Protein AF-A0A6A4B901-F1 (afdb_monomer_lite)

Sequence (179 aa):
MDAFPVSNSECDAIAVYDEADSSSSRSINAADNDLVEVVYIKDFGYFSRAQIELFKRVENLKNACVLGGKLKVWLLQEVIGSVDAHIHGEVRAFADQVLTTYPYAQINGLEAIPDHDFSMLYRAAPPVWLSDACIRALCERLVHDFASARFAGVQNAKQQPKRTRNRQSQEVDPCVLEK

Structure (mmCIF, N/CA/C/O backbone):
data_AF-A0A6A4B901-F1
#
_entry.id   AF-A0A6A4B901-F1
#
loop_
_atom_site.group_PDB
_atom_site.id
_atom_site.type_symbol
_atom_site.label_atom_id
_atom_site.label_alt_id
_atom_site.label_comp_id
_atom_site.label_asym_id
_atom_site.label_entity_id
_atom_site.label_seq_id
_atom_site.pdbx_PDB_ins_code
_atom_site.Cartn_x
_atom_site.Cartn_y
_atom_site.Cartn_z
_atom_site.occupancy
_atom_site.B_iso_or_equiv
_atom_site.auth_seq_id
_atom_site.auth_comp_id
_atom_site.auth_asym_id
_atom_site.auth_atom_id
_atom_site.pdbx_PDB_model_num
ATOM 1 N N . MET A 1 1 ? -9.166 9.239 -19.661 1.00 33.66 1 MET A N 1
ATOM 2 C CA . MET A 1 1 ? -8.370 8.179 -19.012 1.00 33.66 1 MET A CA 1
ATOM 3 C C . MET A 1 1 ? -7.754 7.393 -20.144 1.00 33.66 1 MET A C 1
ATOM 5 O O . MET A 1 1 ? -8.407 6.500 -20.668 1.00 33.66 1 MET A O 1
ATOM 9 N N . ASP A 1 2 ? -6.578 7.816 -20.592 1.00 33.97 2 ASP A N 1
ATOM 10 C CA . ASP A 1 2 ? -5.912 7.179 -21.721 1.00 33.97 2 ASP A CA 1
ATOM 11 C C . ASP A 1 2 ? -5.126 5.972 -21.223 1.00 33.97 2 ASP A C 1
ATOM 13 O O . ASP A 1 2 ? -4.377 6.040 -20.245 1.00 33.97 2 ASP A O 1
ATOM 17 N N . ALA A 1 3 ? -5.418 4.840 -21.853 1.00 46.56 3 ALA A N 1
ATOM 18 C CA . ALA A 1 3 ? -4.807 3.556 -21.591 1.00 46.56 3 ALA A CA 1
ATOM 19 C C . ALA A 1 3 ? -3.293 3.626 -21.833 1.00 46.56 3 ALA A C 1
ATOM 21 O O . ALA A 1 3 ? -2.827 4.336 -22.721 1.00 46.56 3 ALA A O 1
ATOM 22 N N . PHE A 1 4 ? -2.545 2.876 -21.023 1.00 34.03 4 PHE A N 1
ATOM 23 C CA . PHE A 1 4 ? -1.097 2.695 -21.111 1.00 34.03 4 PHE A CA 1
ATOM 24 C C . PHE A 1 4 ? -0.560 2.707 -22.555 1.00 34.03 4 PHE A C 1
ATOM 26 O O . PHE A 1 4 ? -0.992 1.869 -23.353 1.00 34.03 4 PHE A O 1
ATOM 33 N N . PRO A 1 5 ? 0.448 3.536 -22.886 1.00 39.22 5 PRO A N 1
ATOM 34 C CA . PRO A 1 5 ? 1.194 3.350 -24.114 1.00 39.22 5 PRO A CA 1
ATOM 35 C C . PRO A 1 5 ? 2.211 2.231 -23.868 1.00 39.22 5 PRO A C 1
ATOM 37 O O . PRO A 1 5 ? 3.331 2.469 -23.428 1.00 39.22 5 PRO A O 1
ATOM 40 N N . VAL A 1 6 ? 1.812 0.981 -24.112 1.00 50.12 6 VAL A N 1
ATOM 41 C CA . VAL A 1 6 ? 2.769 -0.106 -24.385 1.00 50.12 6 VAL A CA 1
ATOM 42 C C . VAL A 1 6 ? 2.726 -0.395 -25.877 1.00 50.12 6 VAL A C 1
ATOM 44 O O . VAL A 1 6 ? 2.367 -1.473 -26.335 1.00 50.12 6 VAL A O 1
ATOM 47 N N . SER A 1 7 ? 3.054 0.624 -26.651 1.00 46.16 7 SER A N 1
ATOM 48 C CA . SER A 1 7 ? 3.460 0.474 -28.036 1.00 46.16 7 SER A CA 1
ATOM 49 C C . SER A 1 7 ? 4.675 1.365 -28.180 1.00 46.16 7 SER A C 1
ATOM 51 O O . SER A 1 7 ? 4.543 2.572 -27.981 1.00 46.16 7 SER A O 1
ATOM 53 N N . ASN A 1 8 ? 5.837 0.775 -28.472 1.00 45.00 8 ASN A N 1
ATOM 54 C CA . ASN A 1 8 ? 6.987 1.543 -28.937 1.00 45.00 8 ASN A CA 1
ATOM 55 C C . ASN A 1 8 ? 6.480 2.400 -30.094 1.00 45.00 8 ASN A C 1
ATOM 57 O O . ASN A 1 8 ? 6.055 1.866 -31.122 1.00 45.00 8 ASN A O 1
ATOM 61 N N . SER A 1 9 ? 6.406 3.707 -29.875 1.00 54.78 9 SER A N 1
ATOM 62 C CA . SER A 1 9 ? 6.061 4.618 -30.949 1.00 54.78 9 SER A CA 1
ATOM 63 C C . SER A 1 9 ? 7.265 4.702 -31.888 1.00 54.78 9 SER A C 1
ATOM 65 O O . SER A 1 9 ? 8.394 4.445 -31.473 1.00 54.78 9 SER A O 1
ATOM 67 N N . GLU A 1 10 ? 7.054 5.019 -33.165 1.00 51.88 10 GLU A N 1
ATOM 68 C CA . GLU A 1 10 ? 8.151 5.155 -34.139 1.00 51.88 10 GLU A CA 1
ATOM 69 C C . GLU A 1 10 ? 9.208 6.182 -33.672 1.00 51.88 10 GLU A C 1
ATOM 71 O O . GLU A 1 10 ? 10.377 6.083 -34.029 1.00 51.88 10 GLU A O 1
ATOM 76 N N . CYS A 1 11 ? 8.816 7.110 -32.789 1.00 51.41 11 CYS A N 1
ATOM 77 C CA . CYS A 1 11 ? 9.696 8.071 -32.125 1.00 51.41 11 CYS A CA 1
ATOM 78 C C . CYS A 1 11 ? 10.647 7.454 -31.079 1.00 51.41 11 CYS A C 1
ATOM 80 O O . CYS A 1 11 ? 11.685 8.048 -30.808 1.00 51.41 11 CYS A O 1
ATOM 82 N N . ASP A 1 12 ? 10.321 6.284 -30.519 1.00 47.75 12 ASP A N 1
ATOM 83 C CA . ASP A 1 12 ? 11.134 5.551 -29.530 1.00 47.75 12 ASP A CA 1
ATOM 84 C C . ASP A 1 12 ? 11.936 4.401 -30.168 1.00 47.75 12 ASP A C 1
ATOM 86 O O . ASP A 1 12 ? 12.554 3.587 -29.473 1.00 47.75 12 ASP A O 1
ATOM 90 N N . ALA A 1 13 ? 11.889 4.278 -31.498 1.00 50.66 13 ALA A N 1
ATOM 91 C CA . ALA A 1 13 ? 12.587 3.233 -32.226 1.00 50.66 13 ALA A CA 1
ATOM 92 C C . ALA A 1 13 ? 14.101 3.485 -32.192 1.00 50.66 13 ALA A C 1
ATOM 94 O O . ALA A 1 13 ? 14.619 4.418 -32.804 1.00 50.66 13 ALA A O 1
ATOM 95 N N . ILE A 1 14 ? 14.827 2.618 -31.488 1.00 54.12 14 ILE A N 1
ATOM 96 C CA . ILE A 1 14 ? 16.289 2.627 -31.486 1.00 54.12 14 ILE A CA 1
ATOM 97 C C . ILE A 1 14 ? 16.755 2.009 -32.808 1.00 54.12 14 ILE A C 1
ATOM 99 O O . ILE A 1 14 ? 16.674 0.795 -33.000 1.00 54.12 14 ILE A O 1
ATOM 103 N N . ALA A 1 15 ? 17.216 2.848 -33.736 1.00 51.34 15 ALA A N 1
ATOM 104 C CA . ALA A 1 15 ? 17.827 2.397 -34.979 1.00 51.34 15 ALA A CA 1
ATOM 105 C C . ALA A 1 15 ? 19.225 1.829 -34.692 1.00 51.34 15 ALA A C 1
ATOM 107 O O . ALA A 1 15 ? 20.122 2.554 -34.262 1.00 51.34 15 ALA A O 1
ATOM 108 N N . VAL A 1 16 ? 19.410 0.533 -34.939 1.00 50.31 16 VAL A N 1
ATOM 109 C CA . VAL A 1 16 ? 20.724 -0.117 -34.904 1.00 50.31 16 VAL A CA 1
ATOM 110 C C . VAL A 1 16 ? 21.211 -0.225 -36.343 1.00 50.31 16 VAL A C 1
ATOM 112 O O . VAL A 1 16 ? 20.603 -0.920 -37.154 1.00 50.31 16 VAL A O 1
ATOM 115 N N . TYR A 1 17 ? 22.279 0.498 -36.672 1.00 49.47 17 TYR A N 1
ATOM 116 C CA . TYR A 1 17 ? 22.993 0.290 -37.926 1.00 49.47 17 TYR A CA 1
ATOM 117 C C . TYR A 1 17 ? 23.877 -0.944 -37.749 1.00 49.47 17 TYR A C 1
ATOM 119 O O . TYR A 1 17 ? 24.766 -0.942 -36.899 1.00 49.47 17 TYR A O 1
ATOM 127 N N . ASP A 1 18 ? 23.632 -1.991 -38.536 1.00 41.34 18 ASP A N 1
ATOM 128 C CA . ASP A 1 18 ? 24.620 -3.050 -38.711 1.00 41.34 18 ASP A CA 1
ATOM 129 C C . ASP A 1 18 ? 25.861 -2.411 -39.349 1.00 41.34 18 ASP A C 1
ATOM 131 O O . ASP A 1 18 ? 25.791 -1.856 -40.449 1.00 41.34 18 ASP A O 1
ATOM 135 N N . GLU A 1 19 ? 26.996 -2.441 -38.646 1.00 51.38 19 GLU A N 1
ATOM 136 C CA . GLU A 1 19 ? 28.298 -2.040 -39.184 1.00 51.38 19 GLU A CA 1
ATOM 137 C C . GLU A 1 19 ? 28.747 -3.045 -40.252 1.00 51.38 19 GLU A C 1
ATOM 139 O O . GLU A 1 19 ? 29.618 -3.886 -40.042 1.00 51.38 19 GLU A O 1
ATOM 144 N N . ALA A 1 20 ? 28.117 -2.967 -41.416 1.00 46.00 20 ALA A N 1
ATOM 145 C CA . ALA A 1 20 ? 28.545 -3.622 -42.634 1.00 46.00 20 ALA A CA 1
ATOM 146 C C . ALA A 1 20 ? 27.932 -2.913 -43.847 1.00 46.00 20 ALA A C 1
ATOM 148 O O . ALA A 1 20 ? 27.243 -3.542 -44.636 1.00 46.00 20 ALA A O 1
ATOM 149 N N . ASP A 1 21 ? 28.169 -1.608 -44.010 1.00 37.12 21 ASP A N 1
ATOM 150 C CA . ASP A 1 21 ? 28.465 -1.099 -45.349 1.00 37.12 21 ASP A CA 1
ATOM 151 C C . ASP A 1 21 ? 29.151 0.268 -45.345 1.00 37.12 21 ASP A C 1
ATOM 153 O O . ASP A 1 21 ? 28.906 1.161 -44.536 1.00 37.12 21 ASP A O 1
ATOM 157 N N . SER A 1 22 ? 30.099 0.374 -46.264 1.00 44.03 22 SER A N 1
ATOM 158 C CA . SER A 1 22 ? 31.135 1.392 -46.310 1.00 44.03 22 SER A CA 1
ATOM 159 C C . SER A 1 22 ? 30.642 2.708 -46.911 1.00 44.03 22 SER A C 1
ATOM 161 O O . SER A 1 22 ? 29.869 2.733 -47.864 1.00 44.03 22 SER A O 1
ATOM 163 N N . SER A 1 23 ? 31.251 3.806 -46.454 1.00 45.81 23 SER A N 1
ATOM 164 C CA . SER A 1 23 ? 31.474 5.047 -47.212 1.00 45.81 23 SER A CA 1
ATOM 165 C C . SER A 1 23 ? 30.246 5.749 -47.812 1.00 45.81 23 SER A C 1
ATOM 167 O O . SER A 1 23 ? 29.900 5.566 -48.974 1.00 45.81 23 SER A O 1
ATOM 169 N N . SER A 1 24 ? 29.710 6.733 -47.093 1.00 37.81 24 SER A N 1
ATOM 170 C CA . SER A 1 24 ? 29.291 7.985 -47.734 1.00 37.81 24 SER A CA 1
ATOM 171 C C . SER A 1 24 ? 29.335 9.145 -46.744 1.00 37.81 24 SER A C 1
ATOM 173 O O . SER A 1 24 ? 28.727 9.140 -45.678 1.00 37.81 24 SER A O 1
ATOM 175 N N . SER A 1 25 ? 30.106 10.159 -47.117 1.00 47.50 25 SER A N 1
ATOM 176 C CA . SER A 1 25 ? 30.175 11.459 -46.469 1.00 47.50 25 SER A CA 1
ATOM 177 C C . SER A 1 25 ? 28.787 12.095 -46.394 1.00 47.50 25 SER A C 1
ATOM 179 O O . SER A 1 25 ? 28.236 12.509 -47.417 1.00 47.50 25 SER A O 1
ATOM 181 N N . ARG A 1 26 ? 28.248 12.234 -45.183 1.00 35.22 26 ARG A N 1
ATOM 182 C CA . ARG A 1 26 ? 27.118 13.120 -44.901 1.00 35.22 26 ARG A CA 1
ATOM 183 C C . ARG A 1 26 ? 27.422 13.936 -43.656 1.00 35.22 26 ARG A C 1
ATOM 185 O O . ARG A 1 26 ? 27.328 13.451 -42.536 1.00 35.22 26 ARG A O 1
ATOM 192 N N . SER A 1 27 ? 27.788 15.196 -43.877 1.00 46.53 27 SER A N 1
ATOM 193 C CA . SER A 1 27 ? 27.644 16.236 -42.868 1.00 46.53 27 SER A CA 1
ATOM 194 C C . SER A 1 27 ? 26.154 16.366 -42.554 1.00 46.53 27 SER A C 1
ATOM 196 O O . SER A 1 27 ? 25.389 16.899 -43.361 1.00 46.53 27 SER A O 1
ATOM 198 N N . ILE A 1 28 ? 25.738 15.842 -41.410 1.00 41.34 28 ILE A N 1
ATOM 199 C CA . ILE A 1 28 ? 24.432 16.119 -40.829 1.00 41.34 28 ILE A CA 1
ATOM 200 C C . ILE A 1 28 ? 24.714 16.685 -39.448 1.00 41.34 28 ILE A C 1
ATOM 202 O O . ILE A 1 28 ? 25.555 16.180 -38.710 1.00 41.34 28 ILE A O 1
ATOM 206 N N . ASN A 1 29 ? 24.073 17.818 -39.202 1.00 38.03 29 ASN A N 1
ATOM 207 C CA . ASN A 1 29 ? 24.162 18.647 -38.016 1.00 38.03 29 ASN A CA 1
ATOM 208 C C . ASN A 1 29 ? 24.271 17.817 -36.734 1.00 38.03 29 ASN A C 1
ATOM 210 O O . ASN A 1 29 ? 23.582 16.810 -36.597 1.00 38.03 29 ASN A O 1
ATOM 214 N N . ALA A 1 30 ? 25.106 18.284 -35.805 1.00 41.56 30 ALA A N 1
ATOM 215 C CA . ALA A 1 30 ? 25.187 17.794 -34.437 1.00 41.56 30 ALA A CA 1
ATOM 216 C C . ALA A 1 30 ? 23.825 17.959 -33.735 1.00 41.56 30 ALA A C 1
ATOM 218 O O . ALA A 1 30 ? 23.579 18.942 -33.043 1.00 41.56 30 ALA A O 1
ATOM 219 N N . ALA A 1 31 ? 22.917 17.020 -33.974 1.00 45.69 31 ALA A N 1
ATOM 220 C CA . ALA A 1 31 ? 21.843 16.686 -33.067 1.00 45.69 31 ALA A CA 1
ATOM 221 C C . ALA A 1 31 ? 22.387 15.523 -32.242 1.00 45.69 31 ALA A C 1
ATOM 223 O O . ALA A 1 31 ? 22.660 14.457 -32.786 1.00 45.69 31 ALA A O 1
ATOM 224 N N . ASP A 1 32 ? 22.667 15.831 -30.981 1.00 48.66 32 ASP A N 1
ATOM 225 C CA . ASP A 1 32 ? 23.018 14.943 -29.875 1.00 48.66 32 ASP A CA 1
ATOM 226 C C . ASP A 1 32 ? 22.780 13.451 -30.184 1.00 48.66 32 ASP A C 1
ATOM 228 O O . ASP A 1 32 ? 21.655 12.953 -30.123 1.00 48.66 32 ASP A O 1
ATOM 232 N N . ASN A 1 33 ? 23.842 12.737 -30.571 1.00 54.00 33 ASN A N 1
ATOM 233 C CA . ASN A 1 33 ? 23.834 11.275 -30.637 1.00 54.00 33 ASN A CA 1
ATOM 234 C C . ASN A 1 33 ? 23.923 10.776 -29.190 1.00 54.00 33 ASN A C 1
ATOM 236 O O . ASN A 1 33 ? 24.989 10.357 -28.734 1.00 54.00 33 ASN A O 1
ATOM 240 N N . ASP A 1 34 ? 22.825 10.899 -28.447 1.00 67.12 34 ASP A N 1
ATOM 241 C CA . ASP A 1 34 ? 22.754 10.405 -27.079 1.00 67.12 34 ASP A CA 1
ATOM 242 C C . ASP A 1 34 ? 22.685 8.875 -27.148 1.00 67.12 34 ASP A C 1
ATOM 244 O O . ASP A 1 34 ? 21.642 8.268 -27.400 1.00 67.12 34 ASP A O 1
ATOM 248 N N . LEU A 1 35 ? 23.853 8.237 -27.063 1.00 74.94 35 LEU A N 1
ATOM 249 C CA . LEU A 1 35 ? 23.975 6.786 -27.040 1.00 74.94 35 LEU A CA 1
ATOM 250 C C . LEU A 1 35 ? 23.295 6.273 -25.763 1.00 74.94 35 LEU A C 1
ATOM 252 O O . LEU A 1 35 ? 23.853 6.360 -24.670 1.00 74.94 35 LEU A O 1
ATOM 256 N N . VAL A 1 36 ? 22.084 5.730 -25.896 1.00 79.19 36 VAL A N 1
ATOM 257 C CA . VAL A 1 36 ? 21.311 5.204 -24.764 1.00 79.19 36 VAL A CA 1
ATOM 258 C C . VAL A 1 36 ? 21.845 3.831 -24.350 1.00 79.19 36 VAL A C 1
ATOM 260 O O . VAL A 1 36 ? 21.889 2.896 -25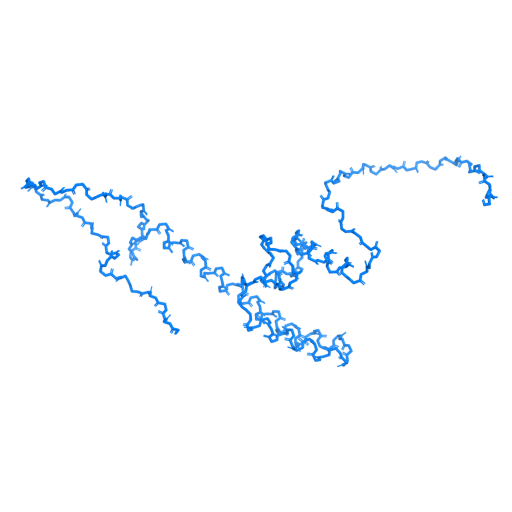.150 1.00 79.19 36 VAL A O 1
ATOM 263 N N . GLU A 1 37 ? 22.211 3.686 -23.074 1.00 85.19 37 GLU A N 1
ATOM 264 C CA . GLU A 1 37 ? 22.574 2.396 -22.475 1.00 85.19 37 GLU A CA 1
ATOM 265 C C . GLU A 1 37 ? 21.385 1.421 -22.555 1.00 85.19 37 GLU A C 1
ATOM 267 O O . GLU A 1 37 ? 20.317 1.669 -21.980 1.00 85.19 37 GLU A O 1
ATOM 272 N N . VAL A 1 38 ? 21.585 0.290 -23.239 1.00 89.75 38 VAL A N 1
ATOM 273 C CA . VAL A 1 38 ? 20.575 -0.763 -23.391 1.00 89.75 38 VAL A CA 1
ATOM 274 C C . VAL A 1 38 ? 21.083 -2.126 -22.931 1.00 89.75 38 VAL A C 1
ATOM 276 O O . VAL A 1 38 ? 22.229 -2.507 -23.164 1.00 89.75 38 VAL A O 1
ATOM 279 N N . VAL A 1 39 ? 20.195 -2.896 -22.306 1.00 89.19 39 VAL A N 1
ATOM 280 C CA . VAL A 1 39 ? 20.392 -4.309 -21.981 1.00 89.19 39 VAL A CA 1
ATOM 281 C C . VAL A 1 39 ? 19.714 -5.147 -23.056 1.00 89.19 39 VAL A C 1
ATOM 283 O O . VAL A 1 39 ? 18.513 -5.014 -23.285 1.00 89.19 39 VAL A O 1
ATOM 286 N N . TYR A 1 40 ? 20.471 -6.037 -23.694 1.00 89.50 40 TYR A N 1
ATOM 287 C CA . TYR A 1 40 ? 19.919 -7.027 -24.612 1.00 89.50 40 TYR A CA 1
ATOM 288 C C . TYR A 1 40 ? 19.475 -8.278 -23.856 1.00 89.50 40 TYR A C 1
ATOM 290 O O . TYR A 1 40 ? 20.272 -8.922 -23.171 1.00 89.50 40 TYR A O 1
ATOM 298 N N . ILE A 1 41 ? 18.210 -8.651 -24.019 1.00 84.50 41 ILE A N 1
ATOM 299 C CA . ILE A 1 41 ? 17.652 -9.902 -23.521 1.00 84.50 41 ILE A CA 1
ATOM 300 C C . ILE A 1 41 ? 17.345 -10.773 -24.736 1.00 84.50 41 ILE A C 1
ATOM 302 O O . ILE A 1 41 ? 16.490 -10.437 -25.559 1.00 84.50 41 ILE A O 1
ATOM 306 N N . LYS A 1 42 ? 18.050 -11.904 -24.844 1.00 89.50 42 LYS A N 1
ATOM 307 C CA . LYS A 1 42 ? 17.867 -12.867 -25.935 1.00 89.50 42 LYS A CA 1
ATOM 308 C C . LYS A 1 42 ? 16.383 -13.221 -26.093 1.00 89.50 42 LYS A C 1
ATOM 310 O O . LYS A 1 42 ? 15.726 -13.497 -25.098 1.00 89.50 42 LYS A O 1
ATOM 315 N N . ASP A 1 43 ? 15.894 -13.209 -27.333 1.00 91.94 43 ASP A N 1
ATOM 316 C CA . ASP A 1 43 ? 14.504 -13.493 -27.739 1.00 91.94 43 ASP A CA 1
ATOM 317 C C . ASP A 1 43 ? 13.459 -12.416 -27.367 1.00 91.94 43 ASP A C 1
ATOM 319 O O . ASP A 1 43 ? 12.326 -12.484 -27.839 1.00 91.94 43 ASP A O 1
ATOM 323 N N . PHE A 1 44 ? 13.829 -11.391 -26.589 1.00 85.06 44 PHE A N 1
ATOM 324 C CA . PHE A 1 44 ? 12.920 -10.318 -26.154 1.00 85.06 44 PHE A CA 1
ATOM 325 C C . PHE A 1 44 ? 13.311 -8.925 -26.669 1.00 85.06 44 PHE A C 1
ATOM 327 O O . PHE A 1 44 ? 12.435 -8.079 -26.831 1.00 85.06 44 PHE A O 1
ATOM 334 N N . GLY A 1 45 ? 14.594 -8.687 -26.954 1.00 91.81 45 GLY A N 1
ATOM 335 C CA . GLY A 1 45 ? 15.088 -7.442 -27.548 1.00 91.81 45 GLY A CA 1
ATOM 336 C C . GLY A 1 45 ? 15.919 -6.580 -26.597 1.00 91.81 45 GLY A C 1
ATOM 337 O O . GLY A 1 45 ? 16.458 -7.062 -25.600 1.00 91.81 45 GLY A O 1
ATOM 338 N N . TYR A 1 46 ? 16.065 -5.303 -26.950 1.00 91.25 46 TYR A N 1
ATOM 339 C CA . TYR A 1 46 ? 16.873 -4.321 -26.226 1.00 91.25 46 TYR A CA 1
ATOM 340 C C . TYR A 1 46 ? 15.987 -3.444 -25.345 1.00 91.25 46 TYR A C 1
ATOM 342 O O . TYR A 1 46 ? 14.947 -2.966 -25.794 1.00 91.25 46 TYR A O 1
ATOM 350 N N . PHE A 1 47 ? 16.423 -3.207 -24.111 1.00 91.12 47 PHE A N 1
ATOM 351 C CA . PHE A 1 47 ? 15.695 -2.389 -23.148 1.00 91.12 47 PHE A CA 1
ATOM 352 C C . PHE A 1 47 ? 16.605 -1.335 -22.542 1.00 91.12 47 PHE A C 1
ATOM 354 O O . PHE A 1 47 ? 17.693 -1.653 -22.062 1.00 91.12 47 PHE A O 1
ATOM 361 N N . SER A 1 48 ? 16.146 -0.090 -22.508 1.00 92.69 48 SER A N 1
ATOM 362 C CA . SER A 1 48 ? 16.840 0.966 -21.779 1.00 92.69 48 SER A CA 1
ATOM 363 C C . SER A 1 48 ? 16.686 0.784 -20.267 1.00 92.69 48 SER A C 1
ATOM 365 O O . SER A 1 48 ? 15.749 0.144 -19.773 1.00 92.69 48 SER A O 1
ATOM 367 N N . ARG A 1 49 ? 17.577 1.419 -19.498 1.00 87.88 49 ARG A N 1
ATOM 368 C CA . ARG A 1 49 ? 17.462 1.493 -18.032 1.00 87.88 49 ARG A CA 1
ATOM 369 C C . ARG A 1 49 ? 16.086 1.993 -17.578 1.00 87.88 49 ARG A C 1
ATOM 371 O O . ARG A 1 49 ? 15.491 1.403 -16.679 1.00 87.88 49 ARG A O 1
ATOM 378 N N . ALA A 1 50 ? 15.555 3.031 -18.227 1.00 88.44 50 ALA A N 1
ATOM 379 C CA . ALA A 1 50 ? 14.259 3.616 -17.884 1.00 88.44 50 ALA A CA 1
ATOM 380 C C . ALA A 1 50 ? 13.099 2.618 -18.050 1.00 88.44 50 ALA A C 1
ATOM 382 O O . ALA A 1 50 ? 12.212 2.552 -17.198 1.00 88.44 50 ALA A O 1
ATOM 383 N N . GLN A 1 51 ? 13.126 1.799 -19.107 1.00 89.94 51 GLN A N 1
ATOM 384 C CA . GLN A 1 51 ? 12.122 0.752 -19.325 1.00 89.94 51 GLN A CA 1
ATOM 385 C C . GLN A 1 51 ? 12.192 -0.328 -18.238 1.00 89.94 51 GLN A C 1
ATOM 387 O O . GLN A 1 51 ? 11.165 -0.706 -17.674 1.00 89.94 51 GLN A O 1
ATOM 392 N N . ILE A 1 52 ? 13.397 -0.784 -17.884 1.00 90.50 52 ILE A N 1
ATOM 393 C CA . ILE A 1 52 ? 13.595 -1.790 -16.828 1.00 90.50 52 ILE A CA 1
ATOM 394 C C . ILE A 1 52 ? 13.109 -1.264 -15.472 1.00 90.50 52 ILE A C 1
ATOM 396 O O . ILE A 1 52 ? 12.396 -1.960 -14.744 1.00 90.50 52 ILE A O 1
ATOM 400 N N . GLU A 1 53 ? 13.453 -0.022 -15.130 1.00 90.00 53 GLU A N 1
ATOM 401 C CA . GLU A 1 53 ? 12.978 0.618 -13.903 1.00 90.00 53 GLU A CA 1
ATOM 402 C C . GLU A 1 53 ? 11.454 0.743 -13.875 1.00 90.00 53 GLU A C 1
ATOM 404 O O . GLU A 1 53 ? 10.836 0.493 -12.837 1.00 90.00 53 GLU A O 1
ATOM 409 N N . LEU A 1 54 ? 10.828 1.078 -15.007 1.00 91.88 54 LEU A N 1
ATOM 410 C CA . LEU A 1 54 ? 9.374 1.127 -15.124 1.00 91.88 54 LEU A CA 1
ATOM 411 C C . LEU A 1 54 ? 8.746 -0.248 -14.867 1.00 91.88 54 LEU A C 1
ATOM 413 O O . LEU A 1 54 ? 7.812 -0.344 -14.068 1.00 91.88 54 LEU A O 1
ATOM 417 N N . PHE A 1 55 ? 9.281 -1.316 -15.464 1.00 92.06 55 PHE A N 1
ATOM 418 C CA . PHE A 1 55 ? 8.807 -2.679 -15.202 1.00 92.06 55 PHE A CA 1
ATOM 419 C C . PHE A 1 55 ? 8.904 -3.025 -13.719 1.00 92.06 55 PHE A C 1
ATOM 421 O O . PHE A 1 55 ? 7.950 -3.554 -13.140 1.00 92.06 55 PHE A O 1
ATOM 428 N N . LYS A 1 56 ? 10.012 -2.647 -13.069 1.00 91.44 56 LYS A N 1
ATOM 429 C CA . LYS A 1 56 ? 10.176 -2.881 -11.635 1.00 91.44 56 LYS A CA 1
ATOM 430 C C . LYS A 1 56 ? 9.172 -2.092 -10.794 1.00 91.44 56 LYS A C 1
ATOM 432 O O . LYS A 1 56 ? 8.631 -2.632 -9.829 1.00 91.44 56 LYS A O 1
ATOM 437 N N . ARG A 1 57 ? 8.875 -0.839 -11.155 1.00 90.56 57 ARG A N 1
ATOM 438 C CA . ARG A 1 57 ? 7.846 -0.026 -10.480 1.00 90.56 57 ARG A CA 1
ATOM 439 C C . ARG A 1 57 ? 6.456 -0.649 -10.616 1.00 90.56 57 ARG A C 1
ATOM 441 O O . ARG A 1 57 ? 5.729 -0.709 -9.627 1.00 90.56 57 ARG A O 1
ATOM 448 N N . VAL A 1 58 ? 6.106 -1.163 -11.796 1.00 92.69 58 VAL A N 1
ATOM 449 C CA . VAL A 1 58 ? 4.828 -1.861 -12.029 1.00 92.69 58 VAL A CA 1
ATOM 450 C C . VAL A 1 58 ? 4.741 -3.150 -11.207 1.00 92.69 58 VAL A C 1
ATOM 452 O O . VAL A 1 58 ? 3.708 -3.419 -10.595 1.00 92.69 58 VAL A O 1
ATOM 455 N N . GLU A 1 59 ? 5.823 -3.928 -11.131 1.00 92.00 59 GLU A N 1
ATOM 456 C CA . GLU A 1 59 ? 5.881 -5.120 -10.279 1.00 92.00 59 GLU A CA 1
ATOM 457 C C . GLU A 1 59 ? 5.686 -4.767 -8.795 1.00 92.00 59 GLU A C 1
ATOM 459 O O . GLU A 1 59 ? 4.877 -5.389 -8.103 1.00 92.00 59 GLU A O 1
ATOM 464 N N . ASN A 1 60 ? 6.378 -3.734 -8.309 1.00 89.62 60 ASN A N 1
ATOM 465 C CA . ASN A 1 60 ? 6.234 -3.258 -6.934 1.00 89.62 60 ASN A CA 1
ATOM 466 C C . ASN A 1 60 ? 4.795 -2.806 -6.637 1.00 89.62 60 ASN A C 1
ATOM 468 O O . ASN A 1 60 ? 4.239 -3.183 -5.603 1.00 89.62 60 ASN A O 1
ATOM 472 N N . LEU A 1 61 ? 4.165 -2.078 -7.566 1.00 92.75 61 LEU A N 1
ATOM 473 C CA . LEU A 1 61 ? 2.766 -1.669 -7.459 1.00 92.75 61 LEU A CA 1
ATOM 474 C C . LEU A 1 61 ? 1.827 -2.878 -7.385 1.00 92.75 61 LEU A C 1
ATOM 476 O O . LEU A 1 61 ? 0.974 -2.943 -6.501 1.00 92.75 61 LEU A O 1
ATOM 480 N N . LYS A 1 62 ? 2.009 -3.869 -8.265 1.00 93.12 62 LYS A N 1
ATOM 481 C CA . LYS A 1 62 ? 1.234 -5.117 -8.239 1.00 93.12 62 LYS A CA 1
ATOM 482 C C . LYS A 1 62 ? 1.349 -5.807 -6.879 1.00 93.12 62 LYS A C 1
ATOM 484 O O . LYS A 1 62 ? 0.334 -6.212 -6.312 1.00 93.12 62 LYS A O 1
ATOM 489 N N . ASN A 1 63 ? 2.562 -5.915 -6.340 1.00 91.94 63 ASN A N 1
ATOM 490 C CA . ASN A 1 63 ? 2.801 -6.528 -5.034 1.00 91.94 63 ASN A CA 1
ATOM 491 C C . ASN A 1 63 ? 2.094 -5.762 -3.906 1.00 91.94 63 ASN A C 1
ATOM 493 O O . ASN A 1 63 ? 1.465 -6.384 -3.049 1.00 91.94 63 ASN A O 1
ATOM 497 N N . ALA A 1 64 ? 2.128 -4.426 -3.933 1.00 91.19 64 ALA A N 1
ATOM 498 C CA . ALA A 1 64 ? 1.413 -3.593 -2.971 1.00 91.19 64 ALA A CA 1
ATOM 499 C C . ALA A 1 64 ? -0.111 -3.799 -3.045 1.00 91.19 64 ALA A C 1
ATOM 501 O O . ALA A 1 64 ? -0.749 -3.984 -2.009 1.00 91.19 64 ALA A O 1
ATOM 502 N N . CYS A 1 65 ? -0.692 -3.858 -4.248 1.00 92.94 65 CYS A N 1
ATOM 503 C CA . CYS A 1 65 ? -2.120 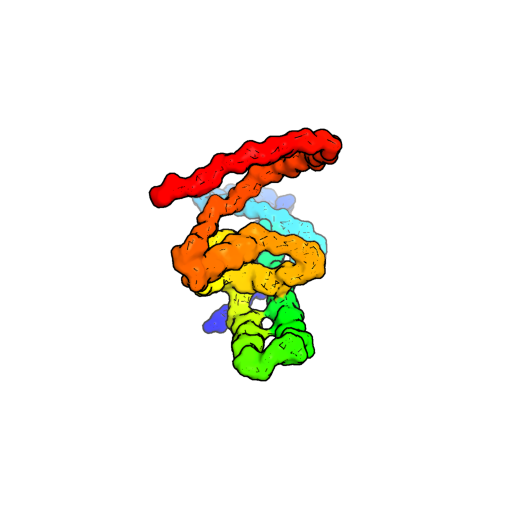-4.139 -4.434 1.00 92.94 65 CYS A CA 1
ATOM 504 C C . CYS A 1 65 ? -2.520 -5.523 -3.896 1.00 92.94 65 CYS A C 1
ATOM 506 O O . CYS A 1 65 ? -3.562 -5.660 -3.256 1.00 92.94 65 CYS A O 1
ATOM 508 N N . VAL A 1 66 ? -1.687 -6.551 -4.106 1.00 93.19 66 VAL A N 1
ATOM 509 C CA . VAL A 1 66 ? -1.930 -7.898 -3.556 1.00 93.19 66 VAL A CA 1
ATOM 510 C C . VAL A 1 66 ? -1.936 -7.876 -2.026 1.00 93.19 66 VAL A C 1
ATOM 512 O O . VAL A 1 66 ? -2.796 -8.508 -1.412 1.00 93.19 66 VAL A O 1
ATOM 515 N N . LEU A 1 67 ? -1.010 -7.144 -1.399 1.00 91.94 67 LEU A N 1
ATOM 516 C CA . LEU A 1 67 ? -0.988 -6.981 0.057 1.00 91.94 67 LEU A CA 1
ATOM 517 C C . LEU A 1 67 ? -2.221 -6.224 0.568 1.00 91.94 67 LEU A C 1
ATOM 519 O O . LEU A 1 67 ? -2.830 -6.672 1.535 1.00 91.94 67 LEU A O 1
ATOM 523 N N . GLY A 1 68 ? -2.640 -5.149 -0.106 1.00 92.81 68 GLY A N 1
ATOM 524 C CA . GLY A 1 68 ? -3.872 -4.426 0.233 1.00 92.81 68 GLY A CA 1
ATOM 525 C C . GLY A 1 68 ? -5.110 -5.326 0.165 1.00 92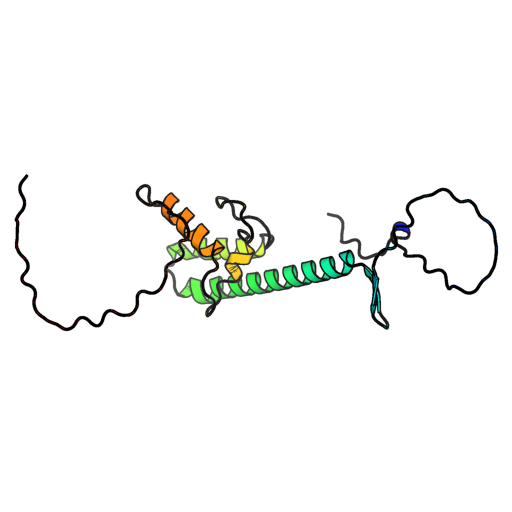.81 68 GLY A C 1
ATOM 526 O O . GLY A 1 68 ? -5.927 -5.347 1.084 1.00 92.81 68 GLY A O 1
ATOM 527 N N . GLY A 1 69 ? -5.202 -6.171 -0.867 1.00 93.44 69 GLY A N 1
ATOM 528 C CA . GLY A 1 69 ? -6.257 -7.181 -0.974 1.00 93.44 69 GLY A CA 1
ATOM 529 C C . GLY A 1 69 ? -6.254 -8.177 0.191 1.00 93.44 69 GLY A C 1
ATOM 530 O O . GLY A 1 69 ? -7.309 -8.460 0.760 1.00 93.44 69 GLY A O 1
ATOM 531 N N . LYS A 1 70 ? -5.076 -8.670 0.597 1.00 92.50 70 LYS A N 1
ATOM 532 C CA . LYS A 1 70 ? -4.938 -9.548 1.773 1.00 92.50 70 LYS A CA 1
ATOM 533 C C . LYS A 1 70 ? -5.352 -8.846 3.066 1.00 92.50 70 LYS A C 1
ATOM 535 O O . LYS A 1 70 ? -6.068 -9.450 3.861 1.00 92.50 70 LYS A O 1
ATOM 540 N N . LEU A 1 71 ? -4.958 -7.583 3.255 1.00 92.00 71 LEU A N 1
ATOM 541 C CA . LEU A 1 71 ? -5.353 -6.802 4.428 1.00 92.00 71 LEU A CA 1
ATOM 542 C C . LEU A 1 71 ? -6.875 -6.659 4.508 1.00 92.00 71 LEU A C 1
ATOM 544 O O . LEU A 1 71 ? -7.447 -6.900 5.566 1.00 92.00 71 LEU A O 1
ATOM 548 N N . LYS A 1 72 ? -7.549 -6.328 3.398 1.00 93.69 72 LYS A N 1
ATOM 549 C CA . LYS A 1 72 ? -9.018 -6.270 3.363 1.00 93.69 72 LYS A CA 1
ATOM 550 C C . LYS A 1 72 ? -9.647 -7.586 3.816 1.00 93.69 72 LYS A C 1
ATOM 552 O O . LYS A 1 72 ? -10.571 -7.572 4.626 1.00 93.69 72 LYS A O 1
ATOM 557 N N . VAL A 1 73 ? -9.188 -8.710 3.264 1.00 93.69 73 VAL A N 1
ATOM 558 C CA . VAL A 1 73 ? -9.730 -10.032 3.616 1.00 93.69 73 VAL A CA 1
ATOM 559 C C . VAL A 1 73 ? -9.572 -10.278 5.114 1.00 93.69 73 VAL A C 1
ATOM 561 O O . VAL A 1 73 ? -10.546 -10.636 5.770 1.00 93.69 73 VAL A O 1
ATOM 564 N N . TRP A 1 74 ? -8.390 -9.996 5.661 1.00 93.25 74 TRP A N 1
ATOM 565 C CA . TRP A 1 74 ? -8.115 -10.127 7.089 1.00 93.25 74 TRP A CA 1
ATOM 566 C C . TRP A 1 74 ? -9.012 -9.226 7.959 1.00 93.25 74 TRP A C 1
ATOM 568 O O . TRP A 1 74 ? -9.630 -9.706 8.909 1.00 93.25 74 TRP A O 1
ATOM 578 N N . LEU A 1 75 ? -9.177 -7.948 7.596 1.00 93.44 75 LEU A N 1
ATOM 579 C CA . LEU A 1 75 ? -10.067 -7.010 8.296 1.00 93.44 75 LEU A CA 1
ATOM 580 C C . LEU A 1 75 ? -11.516 -7.520 8.349 1.00 93.44 75 LEU A C 1
ATOM 582 O O . LEU A 1 75 ? -12.172 -7.473 9.390 1.00 93.44 75 LEU A O 1
ATOM 586 N N . LEU A 1 76 ? -12.024 -8.014 7.220 1.00 94.88 76 LEU A N 1
ATOM 587 C CA . LEU A 1 76 ? -13.426 -8.407 7.091 1.00 94.88 76 LEU A CA 1
ATOM 588 C C . LEU A 1 76 ? -13.736 -9.806 7.626 1.00 94.88 76 LEU A C 1
ATOM 590 O O . LEU A 1 76 ? -14.892 -10.068 7.942 1.00 94.88 76 LEU A O 1
ATOM 594 N N . GLN A 1 77 ? -12.754 -10.705 7.697 1.00 93.62 77 GLN A N 1
ATOM 595 C CA . GLN A 1 77 ? -12.970 -12.084 8.146 1.00 93.62 77 GLN A CA 1
ATOM 596 C C . GLN A 1 77 ? -12.520 -12.319 9.588 1.00 93.62 77 GLN A C 1
ATOM 598 O O . GLN A 1 77 ? -13.182 -13.068 10.301 1.00 93.62 77 GLN A O 1
ATOM 603 N N . GLU A 1 78 ? -11.439 -11.675 10.033 1.00 91.00 78 GLU A N 1
ATOM 604 C CA . GLU A 1 78 ? -10.868 -11.903 11.366 1.00 91.00 78 GLU A CA 1
ATOM 605 C C . GLU A 1 78 ? -11.142 -10.740 12.322 1.00 91.00 78 GLU A C 1
ATOM 607 O O . GLU A 1 78 ? -11.691 -10.939 13.410 1.00 91.00 78 GLU A O 1
ATOM 612 N N . VAL A 1 79 ? -10.808 -9.509 11.917 1.00 92.00 79 VAL A N 1
ATOM 613 C CA . VAL A 1 79 ? -10.918 -8.346 12.814 1.00 92.00 79 VAL A CA 1
ATOM 614 C C . VAL A 1 79 ? -12.367 -8.069 13.181 1.00 92.00 79 VAL A C 1
ATOM 616 O O . VAL A 1 79 ? -12.659 -7.861 14.354 1.00 92.00 79 VAL A O 1
ATOM 619 N N . ILE A 1 80 ? -13.293 -8.133 12.219 1.00 93.75 80 ILE A N 1
ATOM 620 C CA . ILE A 1 80 ? -14.709 -7.850 12.487 1.00 93.75 80 ILE A CA 1
ATOM 621 C C . ILE A 1 80 ? -15.313 -8.783 13.549 1.00 93.75 80 ILE A C 1
ATOM 623 O O . ILE A 1 80 ? -16.165 -8.359 14.322 1.00 93.75 80 ILE A O 1
ATOM 627 N N . GLY A 1 81 ? -14.860 -10.041 13.612 1.00 92.50 81 GLY A N 1
ATOM 628 C CA . GLY A 1 81 ? -15.300 -11.008 14.621 1.00 92.50 81 GLY A CA 1
ATOM 629 C C . GLY A 1 81 ? -14.659 -10.795 15.995 1.00 92.50 81 GLY A C 1
ATOM 630 O O . GLY A 1 81 ? -15.154 -11.328 16.983 1.00 92.50 81 GLY A O 1
ATOM 631 N N . SER A 1 82 ? -13.577 -10.017 16.054 1.00 93.81 82 SER A N 1
ATOM 632 C CA . SER A 1 82 ? -12.778 -9.768 17.258 1.00 93.81 82 SER A CA 1
ATOM 633 C C . SER A 1 82 ? -13.048 -8.402 17.901 1.00 93.81 82 SER A C 1
ATOM 635 O O . SER A 1 82 ? -12.528 -8.131 18.981 1.00 93.81 82 SER A O 1
ATOM 637 N N . VAL A 1 83 ? -13.832 -7.534 17.252 1.00 93.75 83 VAL A N 1
ATOM 638 C CA . VAL A 1 83 ? -14.175 -6.189 17.744 1.00 93.75 83 VAL A CA 1
ATOM 639 C C . VAL A 1 83 ? -15.678 -6.036 17.970 1.00 93.75 83 VAL A C 1
ATOM 641 O O . VAL A 1 83 ? -16.497 -6.731 17.360 1.00 93.75 83 VAL A O 1
ATOM 644 N N . ASP A 1 84 ? -16.047 -5.082 18.821 1.00 95.88 84 ASP A N 1
ATOM 645 C CA . ASP A 1 84 ? -17.442 -4.780 19.129 1.00 95.88 84 ASP A CA 1
ATOM 646 C C . ASP A 1 84 ? -18.233 -4.303 17.903 1.00 95.88 84 ASP A C 1
ATOM 648 O O . ASP A 1 84 ? -17.729 -3.588 17.032 1.00 95.88 84 ASP A O 1
ATOM 652 N N . ALA A 1 85 ? -19.531 -4.623 17.894 1.00 95.75 85 ALA A N 1
ATOM 653 C CA . ALA A 1 85 ? -20.442 -4.317 16.789 1.00 95.75 85 ALA A CA 1
ATOM 654 C C . ALA A 1 85 ? -20.494 -2.827 16.410 1.00 95.75 85 ALA A C 1
ATOM 656 O O . ALA A 1 85 ? -20.695 -2.496 15.241 1.00 95.75 85 ALA A O 1
ATOM 657 N N . HIS A 1 86 ? -20.286 -1.923 17.374 1.00 96.31 86 HIS A N 1
ATOM 658 C CA . HIS A 1 86 ? -20.317 -0.481 17.124 1.00 96.31 86 HIS A CA 1
ATOM 659 C C . HIS A 1 86 ? -19.161 0.004 16.228 1.00 96.31 86 HIS A C 1
ATOM 661 O O . HIS A 1 86 ? -19.325 1.011 15.548 1.00 96.31 86 HIS A O 1
ATOM 667 N N . ILE A 1 87 ? -18.046 -0.737 16.151 1.00 95.75 87 ILE A N 1
ATOM 668 C CA . ILE A 1 87 ? -16.867 -0.400 15.326 1.00 95.75 87 ILE A CA 1
ATOM 669 C C . ILE A 1 87 ? -16.927 -1.088 13.949 1.00 95.75 87 ILE A C 1
ATOM 671 O O . ILE A 1 87 ? -16.179 -0.754 13.031 1.00 95.75 87 ILE A O 1
ATOM 675 N N . HIS A 1 88 ? -17.849 -2.033 13.730 1.00 96.62 88 HIS A N 1
ATOM 676 C CA . HIS A 1 88 ? -17.925 -2.792 12.470 1.00 96.62 88 HIS A CA 1
ATOM 677 C C . HIS A 1 88 ? -18.073 -1.899 11.234 1.00 96.62 88 HIS A C 1
ATOM 679 O O . HIS A 1 88 ? -17.564 -2.243 10.167 1.00 96.62 88 HIS A O 1
ATOM 685 N N . GLY A 1 89 ? -18.776 -0.769 11.360 1.00 96.94 89 GLY A N 1
ATOM 686 C CA . GLY A 1 89 ? -18.904 0.216 10.283 1.00 96.94 89 GLY A CA 1
ATOM 687 C C . GLY A 1 89 ? -17.556 0.811 9.874 1.00 96.94 89 GLY A C 1
ATOM 688 O O . GLY A 1 89 ? -17.252 0.871 8.685 1.00 96.94 89 GLY A O 1
ATOM 689 N N . GLU A 1 9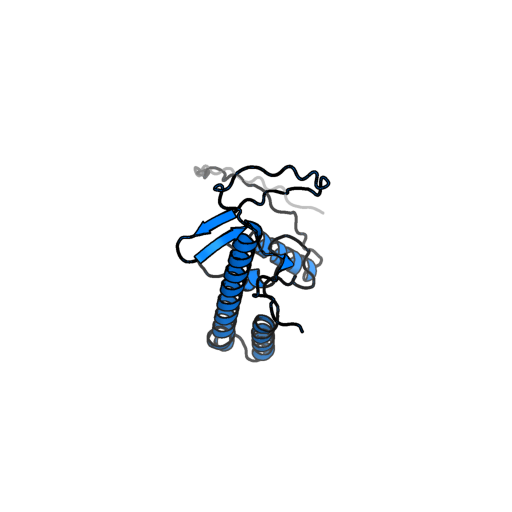0 ? -16.722 1.163 10.853 1.00 94.94 90 GLU A N 1
ATOM 690 C CA . GLU A 1 90 ? -15.391 1.738 10.636 1.00 94.94 90 GLU A CA 1
ATOM 691 C C . GLU A 1 90 ? -14.434 0.724 10.005 1.00 94.94 90 GLU A C 1
ATOM 693 O O . GLU A 1 90 ? -13.751 1.045 9.035 1.00 94.94 90 GLU A O 1
ATOM 698 N N . VAL A 1 91 ? -14.446 -0.528 10.479 1.00 94.56 91 VAL A N 1
ATOM 699 C CA . VAL A 1 91 ? -13.619 -1.603 9.902 1.00 94.56 91 VAL A CA 1
ATOM 700 C C . VAL A 1 91 ? -13.956 -1.825 8.427 1.00 94.56 91 VAL A C 1
ATOM 702 O O . VAL A 1 91 ? -13.051 -1.953 7.602 1.00 94.56 91 VAL A O 1
ATOM 705 N N . ARG A 1 92 ? -15.249 -1.843 8.072 1.00 96.69 92 ARG A N 1
ATOM 706 C CA . ARG A 1 92 ? -15.679 -1.995 6.672 1.00 96.69 92 ARG A CA 1
ATOM 707 C C . ARG A 1 92 ? -15.279 -0.793 5.823 1.00 96.69 92 ARG A C 1
ATOM 709 O O . ARG A 1 92 ? -14.723 -0.988 4.748 1.00 96.69 92 ARG A O 1
ATOM 716 N N . ALA A 1 93 ? -15.505 0.423 6.321 1.00 96.00 93 ALA A N 1
ATOM 717 C CA . ALA A 1 93 ? -15.123 1.645 5.619 1.00 96.00 93 ALA A CA 1
ATOM 718 C C . ALA A 1 93 ? -13.612 1.691 5.344 1.00 96.00 93 ALA A C 1
ATOM 720 O O . ALA A 1 93 ? -13.195 1.994 4.228 1.00 96.00 93 ALA A O 1
ATOM 721 N N . PHE A 1 94 ? -12.794 1.314 6.329 1.00 93.00 94 PHE A N 1
ATOM 722 C CA . PHE A 1 94 ? -11.348 1.228 6.160 1.00 93.00 94 PHE A CA 1
ATOM 723 C C . PHE A 1 94 ? -10.951 0.138 5.155 1.00 93.00 94 PHE A C 1
ATOM 725 O O . PHE A 1 94 ? -10.139 0.381 4.265 1.00 93.00 94 PHE A O 1
ATOM 732 N N . ALA A 1 95 ? -11.562 -1.046 5.230 1.00 94.19 95 ALA A N 1
ATOM 733 C CA . ALA A 1 95 ? -11.308 -2.131 4.284 1.00 94.19 95 ALA A CA 1
ATOM 734 C C . ALA A 1 95 ? -11.653 -1.757 2.827 1.00 94.19 95 ALA A C 1
ATOM 736 O O . ALA A 1 95 ? -10.978 -2.207 1.898 1.00 94.19 95 ALA A O 1
ATOM 737 N N . ASP A 1 96 ? -12.678 -0.931 2.615 1.00 95.50 96 ASP A N 1
ATOM 738 C CA . ASP A 1 96 ? -13.005 -0.389 1.295 1.00 95.50 96 ASP A CA 1
ATOM 739 C C . ASP A 1 96 ? -12.013 0.699 0.869 1.00 95.50 96 ASP A C 1
ATOM 741 O O . ASP A 1 96 ? -11.525 0.662 -0.262 1.00 95.50 96 ASP A O 1
ATOM 745 N N . GLN A 1 97 ? -11.619 1.587 1.787 1.00 94.00 97 GLN A N 1
ATOM 746 C CA . GLN A 1 97 ? -10.604 2.612 1.534 1.00 94.00 97 GLN A CA 1
ATOM 747 C C . GLN A 1 97 ? -9.275 2.004 1.056 1.00 94.00 97 GLN A C 1
ATOM 749 O O . GLN A 1 97 ? -8.656 2.530 0.130 1.00 94.00 97 GLN A O 1
ATOM 754 N N . VAL A 1 98 ? -8.866 0.871 1.636 1.00 91.69 98 VAL A N 1
ATOM 755 C CA . VAL A 1 98 ? -7.683 0.087 1.234 1.00 91.69 98 VAL A CA 1
ATOM 756 C C . VAL A 1 98 ? -7.726 -0.325 -0.243 1.00 91.69 98 VAL A C 1
ATOM 758 O O . VAL A 1 98 ? -6.698 -0.317 -0.917 1.00 91.69 98 VAL A O 1
ATOM 761 N N . LEU A 1 99 ? -8.899 -0.673 -0.779 1.00 90.94 99 LEU A N 1
ATOM 762 C CA . LEU A 1 99 ? -9.024 -1.067 -2.186 1.00 90.94 99 LEU A CA 1
ATOM 763 C C . LEU A 1 99 ? -9.147 0.111 -3.144 1.00 90.94 99 LEU A C 1
ATOM 765 O O . LEU A 1 99 ? -8.738 0.001 -4.298 1.00 90.94 99 LEU A O 1
ATOM 769 N N . THR A 1 100 ? -9.763 1.204 -2.703 1.00 92.81 100 THR A N 1
ATOM 770 C CA . THR A 1 100 ? -10.032 2.352 -3.575 1.00 92.81 100 THR A CA 1
ATOM 771 C C . THR A 1 100 ? -8.872 3.338 -3.626 1.00 92.81 100 THR A C 1
ATOM 773 O O . THR A 1 100 ? -8.841 4.194 -4.508 1.00 92.81 100 THR A O 1
ATOM 776 N N . THR A 1 101 ? -7.924 3.244 -2.692 1.00 94.00 101 THR A N 1
ATOM 777 C CA . THR A 1 101 ? -6.790 4.165 -2.602 1.00 94.00 101 THR A CA 1
ATOM 778 C C . THR A 1 101 ? -5.580 3.612 -3.340 1.00 94.00 101 THR A C 1
ATOM 780 O O . THR A 1 101 ? -5.195 2.455 -3.172 1.00 94.00 101 THR A O 1
ATOM 783 N N . TYR A 1 102 ? -4.945 4.458 -4.153 1.00 93.06 102 TYR A N 1
ATOM 784 C CA . TYR A 1 102 ? -3.673 4.119 -4.783 1.00 93.06 102 TYR A CA 1
ATOM 785 C C . TYR A 1 102 ? -2.619 3.826 -3.698 1.00 93.06 102 TYR A C 1
ATOM 787 O O . TYR A 1 102 ? -2.415 4.682 -2.838 1.00 93.06 102 TYR A O 1
ATOM 795 N N . PRO A 1 103 ? -1.923 2.670 -3.713 1.00 91.56 103 PRO A N 1
ATOM 796 C CA . PRO A 1 103 ? -1.036 2.285 -2.614 1.00 91.56 103 PRO A CA 1
ATOM 797 C C . PRO A 1 103 ? 0.065 3.299 -2.295 1.00 91.56 103 PRO A C 1
ATOM 799 O O . PRO A 1 103 ? 0.429 3.442 -1.139 1.00 91.56 103 PRO A O 1
ATOM 802 N N . TYR A 1 104 ? 0.574 4.030 -3.288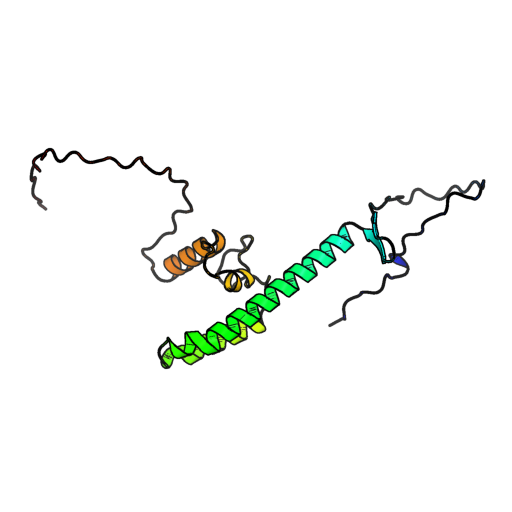 1.00 90.38 104 TYR A N 1
ATOM 803 C CA . TYR A 1 104 ? 1.610 5.047 -3.066 1.00 90.38 104 TYR A CA 1
ATOM 804 C C . TYR A 1 104 ? 1.044 6.464 -2.869 1.00 90.38 104 TYR A C 1
ATOM 806 O O . TYR A 1 104 ? 1.781 7.446 -2.942 1.00 90.38 104 TYR A O 1
ATOM 814 N N . ALA A 1 105 ? -0.269 6.597 -2.649 1.00 90.88 105 ALA A N 1
ATOM 815 C CA . ALA A 1 105 ? -0.864 7.860 -2.233 1.00 90.88 105 ALA A CA 1
ATOM 816 C C . ALA A 1 105 ? -0.477 8.172 -0.783 1.00 90.88 105 ALA A C 1
ATOM 818 O O . ALA A 1 105 ? -0.437 7.281 0.066 1.00 90.88 105 ALA A O 1
ATOM 819 N N . GLN A 1 106 ? -0.217 9.449 -0.511 1.00 89.12 106 GLN A N 1
ATOM 820 C CA . GLN A 1 106 ? 0.064 9.936 0.837 1.00 89.12 106 GLN A CA 1
ATOM 821 C C . GLN A 1 106 ? -1.177 9.817 1.724 1.00 89.12 106 GLN A C 1
ATOM 823 O O . GLN A 1 106 ? -2.308 9.984 1.261 1.00 89.12 106 GLN A O 1
ATOM 828 N N . ILE A 1 107 ? -0.960 9.544 3.007 1.00 86.75 107 ILE A N 1
ATOM 829 C CA . ILE A 1 107 ? -2.038 9.484 3.994 1.00 86.75 107 ILE A CA 1
ATOM 830 C C . ILE A 1 107 ? -2.322 10.902 4.499 1.00 86.75 107 ILE A C 1
ATOM 832 O O . ILE A 1 107 ? -1.428 11.601 4.974 1.00 86.75 107 ILE A O 1
ATOM 836 N N . ASN A 1 108 ? -3.581 11.332 4.410 1.00 84.19 108 ASN A N 1
ATOM 837 C CA . ASN A 1 108 ? -3.990 12.660 4.865 1.00 84.19 108 ASN A CA 1
ATOM 838 C C . ASN A 1 108 ? -3.680 12.861 6.354 1.00 84.19 108 ASN A C 1
ATOM 840 O O . ASN A 1 108 ? -4.058 12.040 7.187 1.00 84.19 108 ASN A O 1
ATOM 844 N N . GLY A 1 109 ? -3.055 13.994 6.679 1.00 81.62 109 GLY A N 1
ATOM 845 C CA . GLY A 1 109 ? -2.717 14.370 8.052 1.00 81.62 109 GLY A CA 1
ATOM 846 C C . GLY A 1 109 ? -1.352 13.882 8.538 1.00 81.62 109 GLY A C 1
ATOM 847 O O . GLY A 1 109 ? -0.952 14.297 9.620 1.00 81.62 109 GLY A O 1
ATOM 848 N N . LEU A 1 110 ? -0.634 13.070 7.754 1.00 81.38 110 LEU A N 1
ATOM 849 C CA . LEU A 1 110 ? 0.771 12.742 8.011 1.00 81.38 110 LEU A CA 1
ATOM 850 C C . LEU A 1 110 ? 1.703 13.664 7.219 1.00 81.38 110 LEU A C 1
ATOM 852 O O . LEU A 1 110 ? 1.351 14.160 6.145 1.00 81.38 110 LEU A O 1
ATOM 856 N N . GLU A 1 111 ? 2.911 13.874 7.740 1.00 79.25 111 GLU A N 1
ATOM 857 C CA . GLU A 1 111 ? 3.966 14.569 6.999 1.00 79.25 111 GLU A CA 1
ATOM 858 C C . GLU A 1 111 ? 4.360 13.788 5.733 1.00 79.25 111 GLU A C 1
ATOM 860 O O . GLU A 1 111 ? 4.388 12.556 5.737 1.00 79.25 111 GLU A O 1
ATOM 865 N N . ALA A 1 112 ? 4.708 14.501 4.656 1.00 78.00 112 ALA A N 1
ATOM 866 C CA . ALA A 1 112 ? 5.105 13.919 3.370 1.00 78.00 112 ALA A CA 1
ATOM 867 C C . ALA A 1 112 ? 6.545 13.364 3.405 1.00 78.00 112 ALA A C 1
ATOM 869 O O . ALA A 1 112 ? 7.460 13.886 2.764 1.00 78.00 112 ALA A O 1
ATOM 870 N N . ILE A 1 113 ? 6.748 12.321 4.206 1.00 77.19 113 ILE A N 1
ATOM 871 C CA . ILE A 1 113 ? 8.021 11.619 4.394 1.00 77.19 113 ILE A CA 1
ATOM 872 C C . ILE A 1 113 ? 8.050 10.390 3.464 1.00 77.19 113 ILE A C 1
ATOM 874 O O . ILE A 1 113 ? 7.001 9.809 3.177 1.00 77.19 113 ILE A O 1
ATOM 878 N N . PRO A 1 114 ? 9.224 9.954 2.963 1.00 75.56 114 PRO A N 1
ATOM 879 C CA . PRO A 1 114 ? 9.333 8.675 2.270 1.00 75.56 114 PRO A CA 1
ATOM 880 C C . PRO A 1 114 ? 8.697 7.541 3.078 1.00 75.56 114 PRO A C 1
ATOM 882 O O . PRO A 1 114 ? 8.806 7.502 4.302 1.00 75.56 114 PRO A O 1
ATOM 885 N N . ASP A 1 115 ? 8.016 6.637 2.381 1.00 73.00 115 ASP A N 1
ATOM 886 C CA . ASP A 1 115 ? 7.245 5.537 2.958 1.00 73.00 115 ASP A CA 1
ATOM 887 C C . ASP A 1 115 ? 6.002 5.947 3.777 1.00 73.00 115 ASP A C 1
ATOM 889 O O . ASP A 1 115 ? 5.302 5.039 4.207 1.00 73.00 115 ASP A O 1
ATOM 893 N N . HIS A 1 116 ? 5.646 7.243 3.930 1.00 83.06 116 HIS A N 1
ATOM 894 C CA . HIS A 1 116 ? 4.342 7.731 4.458 1.00 83.06 116 HIS A CA 1
ATOM 895 C C . HIS A 1 116 ? 3.176 7.575 3.462 1.00 83.06 116 HIS A C 1
ATOM 897 O O . HIS A 1 116 ? 2.306 8.436 3.309 1.00 83.06 116 HIS A O 1
ATOM 903 N N . ASP A 1 117 ? 3.159 6.451 2.760 1.00 88.69 117 ASP A N 1
ATOM 904 C CA . ASP A 1 117 ? 2.115 6.114 1.809 1.00 88.69 117 ASP A CA 1
ATOM 905 C C . ASP A 1 117 ? 1.194 5.013 2.324 1.00 88.69 117 ASP A C 1
ATOM 907 O O . ASP A 1 117 ? 1.476 4.301 3.288 1.00 88.69 117 ASP A O 1
ATOM 911 N N . PHE A 1 118 ? 0.058 4.868 1.657 1.00 88.75 118 PHE A N 1
ATOM 912 C CA . PHE A 1 118 ? -0.973 3.915 2.033 1.00 88.75 118 PHE A CA 1
ATOM 913 C C . PHE A 1 118 ? -0.468 2.456 2.061 1.00 88.75 118 PHE A C 1
ATOM 915 O O . PHE A 1 118 ? -0.965 1.635 2.835 1.00 88.75 118 PHE A O 1
ATOM 922 N N . SER A 1 119 ? 0.558 2.118 1.273 1.00 89.06 119 SER A N 1
ATOM 923 C CA . SER A 1 119 ? 1.132 0.775 1.207 1.00 89.06 119 SER A CA 1
ATOM 924 C C . SER A 1 119 ? 1.843 0.367 2.498 1.00 89.06 119 SER A C 1
ATOM 926 O O . SER A 1 119 ? 1.975 -0.837 2.745 1.00 89.06 119 SER A O 1
ATOM 928 N N . MET A 1 120 ? 2.229 1.322 3.359 1.00 86.88 120 MET A N 1
ATOM 929 C CA . MET A 1 120 ? 2.774 1.020 4.689 1.00 86.88 120 MET A CA 1
ATOM 930 C C . MET A 1 120 ? 1.802 0.188 5.531 1.00 86.88 120 MET A C 1
ATOM 932 O O . MET A 1 120 ? 2.222 -0.702 6.271 1.00 86.88 120 MET A O 1
ATOM 936 N N . LEU A 1 121 ? 0.496 0.436 5.377 1.00 84.38 121 LEU A N 1
ATOM 937 C CA . LEU A 1 121 ? -0.553 -0.170 6.198 1.00 84.38 121 LEU A CA 1
ATOM 938 C C . LEU A 1 121 ? -0.658 -1.676 5.936 1.00 84.38 121 LEU A C 1
ATOM 940 O O . LEU A 1 121 ? -1.088 -2.441 6.793 1.00 84.38 121 LEU A O 1
ATOM 944 N N . TYR A 1 122 ? -0.230 -2.115 4.751 1.00 83.75 122 TYR A N 1
ATOM 945 C CA . TYR A 1 122 ? -0.353 -3.501 4.296 1.00 83.75 122 TYR A CA 1
ATOM 946 C C . TYR A 1 122 ? 0.901 -4.324 4.600 1.00 83.75 122 TYR A C 1
ATOM 948 O O . TYR A 1 122 ? 0.902 -5.545 4.451 1.00 83.75 122 TYR A O 1
ATOM 956 N N . ARG A 1 123 ? 1.994 -3.652 4.979 1.00 74.75 123 ARG A N 1
ATOM 957 C CA . ARG A 1 123 ? 3.302 -4.262 5.254 1.00 74.75 123 ARG A CA 1
ATOM 958 C C . ARG A 1 123 ? 3.522 -4.549 6.736 1.00 74.75 123 ARG A C 1
ATOM 960 O O . ARG A 1 123 ? 4.528 -5.163 7.080 1.00 74.75 123 ARG A O 1
ATOM 967 N N . ALA A 1 124 ? 2.573 -4.178 7.595 1.00 63.53 124 ALA A N 1
ATOM 968 C CA . ALA A 1 124 ? 2.568 -4.465 9.028 1.00 63.53 124 ALA A CA 1
ATOM 969 C C . ALA A 1 124 ? 2.234 -5.942 9.340 1.00 63.53 124 ALA A C 1
ATOM 971 O O . ALA A 1 124 ? 1.435 -6.240 10.225 1.00 63.53 124 ALA A O 1
ATOM 972 N N . ALA A 1 125 ? 2.817 -6.881 8.593 1.00 52.16 125 ALA A N 1
ATOM 973 C CA . ALA A 1 125 ? 2.663 -8.305 8.851 1.00 52.16 125 ALA A CA 1
ATOM 974 C C . ALA A 1 125 ? 3.731 -8.771 9.864 1.00 52.16 125 ALA A C 1
ATOM 976 O O . ALA A 1 125 ? 4.928 -8.556 9.633 1.00 52.16 125 ALA A O 1
ATOM 977 N N . PRO A 1 126 ? 3.348 -9.453 10.963 1.00 49.97 126 PRO A N 1
ATOM 978 C CA . PRO A 1 126 ? 4.306 -10.160 11.810 1.00 49.97 126 PRO A CA 1
ATOM 979 C C . PRO A 1 126 ? 5.129 -11.144 10.958 1.00 49.97 126 PRO A C 1
ATOM 981 O O . PRO A 1 126 ? 4.557 -11.780 10.068 1.00 49.97 126 PRO A O 1
ATOM 984 N N . PRO A 1 127 ? 6.447 -11.308 11.184 1.00 49.12 127 PRO A N 1
ATOM 985 C CA . PRO A 1 127 ? 7.235 -10.923 12.362 1.00 49.12 127 PRO A CA 1
ATOM 986 C C . PRO A 1 127 ? 8.055 -9.626 12.196 1.00 49.12 127 PRO A C 1
ATOM 988 O O . PRO A 1 127 ? 9.040 -9.427 12.910 1.00 49.12 127 PRO A O 1
ATOM 991 N N . VAL A 1 128 ? 7.721 -8.764 11.233 1.00 58.47 128 VAL A N 1
ATOM 992 C CA . VAL A 1 128 ? 8.549 -7.590 10.925 1.00 58.47 128 VAL A CA 1
ATOM 993 C C . VAL A 1 128 ? 8.290 -6.484 11.951 1.00 58.47 128 VAL A C 1
ATOM 995 O O . VAL A 1 128 ? 7.143 -6.177 12.272 1.00 58.47 128 VAL A O 1
ATOM 998 N N . TRP A 1 129 ? 9.362 -5.904 12.496 1.00 62.19 129 TRP A N 1
ATOM 999 C CA . TRP A 1 129 ? 9.272 -4.729 13.365 1.00 62.19 129 TRP A CA 1
ATOM 1000 C C . TRP A 1 129 ? 8.626 -3.581 12.581 1.00 62.19 129 TRP A C 1
ATOM 1002 O O . TRP A 1 129 ? 8.870 -3.446 11.381 1.00 62.19 129 TRP A O 1
ATOM 1012 N N . LEU A 1 130 ? 7.800 -2.765 13.243 1.00 69.88 130 LEU A N 1
ATOM 1013 C CA . LEU A 1 130 ? 7.222 -1.573 12.618 1.00 69.88 130 LEU A CA 1
ATOM 1014 C C . LEU A 1 130 ? 8.344 -0.713 12.023 1.00 69.88 130 LEU A C 1
ATOM 1016 O O . LEU A 1 130 ? 9.371 -0.505 12.670 1.00 69.88 130 LEU A O 1
ATOM 1020 N N . SER A 1 131 ? 8.151 -0.233 10.794 1.00 76.12 131 SER A N 1
ATOM 1021 C CA . SER A 1 131 ? 9.101 0.685 10.168 1.00 76.12 131 SER A CA 1
ATOM 1022 C C . SER A 1 131 ? 9.153 2.007 10.939 1.00 76.12 131 SER A C 1
ATOM 1024 O O . SER A 1 131 ? 8.182 2.389 11.598 1.00 76.12 131 SER A O 1
ATOM 1026 N N . ASP A 1 132 ? 10.259 2.743 10.817 1.00 81.06 132 ASP A N 1
ATOM 1027 C CA . ASP A 1 132 ? 10.397 4.077 11.419 1.00 81.06 132 ASP A CA 1
ATOM 1028 C C . ASP A 1 132 ? 9.257 5.017 10.999 1.00 81.06 132 ASP A C 1
ATOM 1030 O O . ASP A 1 132 ? 8.771 5.798 11.813 1.00 81.06 132 ASP A O 1
ATOM 1034 N N . ALA A 1 133 ? 8.796 4.896 9.751 1.00 79.81 133 ALA A N 1
ATOM 1035 C CA . ALA A 1 133 ? 7.623 5.582 9.219 1.00 79.81 133 ALA A CA 1
ATOM 1036 C C . ALA A 1 133 ? 6.346 5.246 10.013 1.00 79.81 133 ALA A C 1
ATOM 1038 O O . ALA A 1 133 ? 5.675 6.142 10.523 1.00 79.81 133 ALA A O 1
ATOM 1039 N N . CYS A 1 134 ? 6.046 3.957 10.211 1.00 79.56 134 CYS A N 1
ATOM 1040 C CA . CYS A 1 134 ? 4.893 3.538 11.012 1.00 79.56 134 CYS A CA 1
ATOM 1041 C C . CYS A 1 134 ? 4.984 4.036 12.465 1.00 79.56 134 CYS A C 1
ATOM 1043 O O . CYS A 1 134 ? 3.977 4.439 13.047 1.00 79.56 134 CYS A O 1
ATOM 1045 N N . ILE A 1 135 ? 6.182 4.021 13.057 1.00 83.62 135 ILE A N 1
ATOM 1046 C CA . ILE A 1 135 ? 6.406 4.501 14.428 1.00 83.62 135 ILE A CA 1
ATOM 1047 C C . ILE A 1 135 ? 6.163 6.014 14.518 1.00 83.62 135 ILE A C 1
ATOM 1049 O O . ILE A 1 135 ? 5.478 6.462 15.436 1.00 83.62 135 ILE A O 1
ATOM 1053 N N . ARG A 1 136 ? 6.678 6.802 13.564 1.00 85.56 136 ARG A N 1
ATOM 1054 C CA . ARG A 1 136 ? 6.453 8.257 13.514 1.00 85.56 136 ARG A CA 1
ATOM 1055 C C . ARG A 1 136 ? 4.977 8.595 13.359 1.00 85.56 136 ARG A C 1
ATOM 1057 O O . ARG A 1 136 ? 4.468 9.364 14.167 1.00 85.56 136 ARG A O 1
ATOM 1064 N N . ALA A 1 137 ? 4.284 7.954 12.419 1.00 84.69 137 ALA A N 1
ATOM 1065 C CA . ALA A 1 137 ? 2.851 8.150 12.211 1.00 84.69 137 ALA A CA 1
ATOM 1066 C C . ALA A 1 137 ? 2.032 7.849 13.481 1.00 84.69 137 ALA A C 1
ATOM 1068 O O . ALA A 1 137 ? 1.128 8.604 13.845 1.00 84.69 137 ALA A O 1
ATOM 1069 N N . LEU A 1 138 ? 2.382 6.781 14.212 1.00 85.38 138 LEU A N 1
ATOM 1070 C CA . LEU A 1 138 ? 1.760 6.466 15.500 1.00 85.38 138 LEU A CA 1
ATOM 1071 C C . LEU A 1 138 ? 2.014 7.569 16.538 1.00 85.38 138 LEU A C 1
ATOM 1073 O O . LEU A 1 138 ? 1.096 7.972 17.252 1.00 85.38 138 LEU A O 1
ATOM 1077 N N . CYS A 1 139 ? 3.247 8.067 16.631 1.00 87.25 139 CYS A N 1
ATOM 1078 C CA . CYS A 1 139 ? 3.588 9.155 17.542 1.00 87.25 139 CYS A CA 1
ATOM 1079 C C . CYS A 1 139 ? 2.875 10.469 17.187 1.00 87.25 139 CYS A C 1
ATOM 1081 O O . CYS A 1 139 ? 2.384 11.137 18.093 1.00 87.25 139 CYS A O 1
ATOM 1083 N N . GLU A 1 140 ? 2.772 10.825 15.905 1.00 86.00 140 GLU A N 1
ATOM 1084 C CA . GLU A 1 140 ? 2.018 11.992 15.425 1.00 86.00 140 GLU A CA 1
ATOM 1085 C C . GLU A 1 140 ? 0.542 11.895 15.824 1.00 86.00 140 GLU A C 1
ATOM 1087 O O . GLU A 1 140 ? -0.012 12.831 16.405 1.00 86.00 140 GLU A O 1
ATOM 1092 N N . ARG A 1 141 ? -0.077 10.725 15.612 1.00 86.19 141 ARG A N 1
ATOM 1093 C CA . ARG A 1 141 ? -1.463 10.468 16.019 1.00 86.19 141 ARG A CA 1
ATOM 1094 C C . ARG A 1 141 ? -1.653 10.604 17.532 1.00 86.19 141 ARG A C 1
ATOM 1096 O O . ARG A 1 141 ? -2.600 11.252 17.968 1.00 86.19 141 ARG A O 1
ATOM 1103 N N . LEU A 1 142 ? -0.742 10.043 18.329 1.00 87.88 142 LEU A N 1
ATOM 1104 C CA . LEU A 1 142 ? -0.781 10.149 19.791 1.00 87.88 142 LEU A CA 1
ATOM 1105 C C . LEU A 1 142 ? -0.655 11.600 20.273 1.00 87.88 142 LEU A C 1
ATOM 1107 O O . LEU A 1 142 ? -1.370 12.005 21.183 1.00 87.88 142 LEU A O 1
ATOM 1111 N N . VAL A 1 143 ? 0.231 12.394 19.667 1.00 90.00 143 VAL A N 1
ATOM 1112 C CA . VAL A 1 143 ? 0.374 13.825 19.987 1.00 90.00 143 VAL A CA 1
ATOM 1113 C C . VAL A 1 143 ? -0.885 14.607 19.613 1.00 90.00 143 VAL A C 1
ATOM 1115 O O . VAL A 1 143 ? -1.288 15.501 20.352 1.00 90.00 143 VAL A O 1
ATOM 1118 N N . HIS A 1 144 ? -1.529 14.254 18.499 1.00 86.31 144 HIS A N 1
ATOM 1119 C CA . HIS A 1 144 ? -2.789 14.866 18.086 1.00 86.31 144 HIS A CA 1
ATOM 1120 C C . HIS A 1 144 ? -3.932 14.573 19.073 1.00 86.31 144 HIS A C 1
ATOM 1122 O O . HIS A 1 144 ? -4.702 15.471 19.405 1.00 86.31 144 HIS A O 1
ATOM 1128 N N . ASP A 1 145 ? -4.055 13.331 19.550 1.00 90.56 145 ASP A N 1
ATOM 1129 C CA . ASP A 1 145 ? -5.140 12.932 20.459 1.00 90.56 145 ASP A CA 1
ATOM 1130 C C . ASP A 1 145 ? -4.920 13.391 21.909 1.00 90.56 145 ASP A C 1
ATOM 1132 O O . ASP A 1 145 ? -5.884 13.607 22.646 1.00 90.56 145 ASP A O 1
ATOM 1136 N N . PHE A 1 146 ? -3.664 13.580 22.325 1.00 90.25 146 PHE A N 1
ATOM 1137 C CA . PHE A 1 146 ? -3.308 13.954 23.692 1.00 90.25 146 PHE A CA 1
ATOM 1138 C C . PHE A 1 146 ? -2.435 15.211 23.718 1.00 90.25 146 PHE A C 1
ATOM 1140 O O . PHE A 1 146 ? -1.219 15.142 23.562 1.00 90.25 146 PHE A O 1
ATOM 1147 N N . ALA A 1 147 ? -3.037 16.359 24.043 1.00 85.88 147 ALA A N 1
ATOM 1148 C CA . ALA A 1 147 ? -2.365 17.666 24.046 1.00 85.88 147 ALA A CA 1
ATOM 1149 C C . ALA A 1 147 ? -1.124 17.768 24.966 1.00 85.88 147 ALA A C 1
ATOM 1151 O O . ALA A 1 147 ? -0.289 18.656 24.791 1.00 85.88 147 ALA A O 1
ATOM 1152 N N . SER A 1 148 ? -0.989 16.884 25.960 1.00 88.88 148 SER A N 1
ATOM 1153 C CA . SER A 1 148 ? 0.182 16.811 26.843 1.00 88.88 148 SER A CA 1
ATOM 1154 C C . SER A 1 148 ? 1.349 16.005 26.261 1.00 88.88 148 SER A C 1
ATOM 1156 O O . SER A 1 148 ? 2.463 16.094 26.777 1.00 88.88 148 SER A O 1
ATOM 1158 N N . ALA A 1 149 ? 1.112 15.186 25.235 1.00 87.38 149 ALA A N 1
ATOM 1159 C CA . ALA A 1 149 ? 2.132 14.346 24.626 1.00 87.38 149 ALA A CA 1
ATOM 1160 C C . ALA A 1 149 ? 2.997 15.152 23.646 1.00 87.38 149 ALA A C 1
ATOM 1162 O O . ALA A 1 149 ? 2.530 16.069 22.974 1.00 87.38 149 ALA A O 1
ATOM 1163 N N . ARG A 1 150 ? 4.284 14.797 23.548 1.00 84.50 150 ARG A N 1
ATOM 1164 C CA . ARG A 1 150 ? 5.204 15.337 22.539 1.00 84.50 150 ARG A CA 1
ATOM 1165 C C . ARG A 1 150 ? 6.076 14.228 21.982 1.00 84.50 150 ARG A C 1
ATOM 1167 O O . ARG A 1 150 ? 6.662 13.459 22.743 1.00 84.50 150 ARG A O 1
ATOM 1174 N N . PHE A 1 151 ? 6.203 14.182 20.662 1.00 82.06 151 PHE A N 1
ATOM 1175 C CA . PHE A 1 151 ? 7.171 13.316 20.009 1.00 82.06 151 PHE A CA 1
ATOM 1176 C C . PHE A 1 151 ? 8.552 13.983 20.047 1.00 82.06 151 PHE A C 1
ATOM 1178 O O . PHE A 1 151 ? 8.744 15.060 19.490 1.00 82.06 151 PHE A O 1
ATOM 1185 N N . ALA A 1 152 ? 9.510 13.357 20.734 1.00 82.75 152 ALA A N 1
ATOM 1186 C CA . ALA A 1 152 ? 10.864 13.891 20.931 1.00 82.75 152 ALA A CA 1
ATOM 1187 C C . ALA A 1 152 ? 11.882 13.400 19.878 1.00 82.75 152 ALA A C 1
ATOM 1189 O O . ALA A 1 152 ? 13.089 13.575 20.055 1.00 82.75 152 ALA A O 1
ATOM 1190 N N . GLY A 1 153 ? 11.401 12.774 18.799 1.00 81.50 153 GLY A N 1
ATOM 1191 C CA . GLY A 1 153 ? 12.226 12.181 17.749 1.00 81.50 153 GLY A CA 1
ATOM 1192 C C . GLY A 1 153 ? 12.727 10.769 18.068 1.00 81.50 153 GLY A C 1
ATOM 1193 O O . GLY A 1 153 ? 12.562 10.247 19.172 1.00 81.50 153 GLY A O 1
ATOM 1194 N N . VAL A 1 154 ? 13.349 10.143 17.068 1.00 80.06 154 VAL A N 1
ATOM 1195 C CA . VAL A 1 154 ? 13.982 8.821 17.193 1.00 80.06 154 VAL A CA 1
ATOM 1196 C C . VAL A 1 154 ? 15.404 9.003 17.725 1.00 80.06 154 VAL A C 1
ATOM 1198 O O . VAL A 1 154 ? 16.188 9.760 17.153 1.00 80.06 154 VAL A O 1
ATOM 1201 N N . GLN A 1 155 ? 15.747 8.320 18.822 1.00 80.88 155 GLN A N 1
ATOM 1202 C CA . GLN A 1 155 ? 17.069 8.403 19.450 1.00 80.88 155 GLN A CA 1
ATOM 1203 C C . GLN A 1 155 ? 17.808 7.069 19.366 1.00 80.88 155 GLN A C 1
ATOM 1205 O O . GLN A 1 155 ? 17.249 6.010 19.646 1.00 80.88 155 GLN A O 1
ATOM 1210 N N . ASN A 1 156 ? 19.101 7.130 19.051 1.00 81.25 156 ASN A N 1
ATOM 1211 C CA . ASN A 1 156 ? 19.978 5.969 19.132 1.00 81.25 156 ASN A CA 1
ATOM 1212 C C . ASN A 1 156 ? 20.368 5.722 20.592 1.00 81.25 156 ASN A C 1
ATOM 1214 O O . ASN A 1 156 ? 21.117 6.501 21.182 1.00 81.25 156 ASN A O 1
ATOM 1218 N N . ALA A 1 157 ? 19.895 4.619 21.166 1.00 77.19 157 ALA A N 1
ATOM 1219 C CA . ALA A 1 157 ? 20.281 4.183 22.501 1.00 77.19 157 ALA A CA 1
ATOM 1220 C C . ALA A 1 157 ? 21.259 3.004 22.416 1.00 77.19 157 ALA A C 1
ATOM 1222 O O . ALA A 1 157 ? 21.048 2.052 21.667 1.00 77.19 157 ALA A O 1
ATOM 1223 N N . LYS A 1 158 ? 22.327 3.037 23.220 1.00 77.56 158 LYS A N 1
ATOM 1224 C CA . LYS A 1 158 ? 23.185 1.865 23.431 1.00 77.56 158 LYS A CA 1
ATOM 1225 C C . LYS A 1 158 ? 22.609 1.038 24.571 1.00 77.56 158 LYS A C 1
ATOM 1227 O O . LYS A 1 158 ? 22.286 1.590 25.623 1.00 77.56 158 LYS A O 1
ATOM 1232 N N . GLN A 1 159 ? 22.518 -0.278 24.385 1.00 69.75 159 GLN A N 1
ATOM 1233 C CA . GLN A 1 159 ? 22.179 -1.176 25.484 1.00 69.75 159 GLN A CA 1
ATOM 1234 C C . GLN A 1 159 ? 23.230 -1.016 26.585 1.00 69.75 159 GLN A C 1
ATOM 1236 O O . GLN A 1 159 ? 24.416 -1.270 26.376 1.00 69.75 159 GLN A O 1
ATOM 1241 N N . GLN A 1 160 ? 22.794 -0.564 27.758 1.00 69.75 160 GLN A N 1
ATOM 1242 C CA . GLN A 1 160 ? 23.634 -0.604 28.945 1.00 69.75 160 GLN A CA 1
ATOM 1243 C C . GLN A 1 160 ? 23.883 -2.080 29.287 1.00 69.75 160 GLN A C 1
ATOM 1245 O O . GLN A 1 160 ? 22.927 -2.866 29.286 1.00 69.75 160 GLN A O 1
ATOM 1250 N N . PRO A 1 161 ? 25.129 -2.488 29.584 1.00 65.38 161 PRO A N 1
ATOM 1251 C CA . PRO A 1 161 ? 25.378 -3.830 30.084 1.00 65.38 161 PRO A CA 1
ATOM 1252 C C . PRO A 1 161 ? 24.521 -4.043 31.335 1.00 65.38 161 PRO A C 1
ATOM 1254 O O . PRO A 1 161 ? 24.456 -3.165 32.200 1.00 65.38 161 PRO A O 1
ATOM 1257 N N . LYS A 1 162 ? 23.837 -5.194 31.420 1.00 59.66 162 LYS A N 1
ATOM 1258 C CA . LYS A 1 162 ? 23.051 -5.576 32.601 1.00 59.66 162 LYS A CA 1
ATOM 1259 C C . LYS A 1 162 ? 23.929 -5.402 33.836 1.00 59.66 162 LYS A C 1
ATOM 1261 O O . LYS A 1 162 ? 24.849 -6.181 34.072 1.00 59.66 162 LYS A O 1
ATOM 1266 N N . ARG A 1 163 ? 23.641 -4.376 34.632 1.00 60.09 163 ARG A N 1
ATOM 1267 C CA . ARG A 1 163 ? 24.294 -4.177 35.918 1.00 60.09 163 ARG A CA 1
ATOM 1268 C C . ARG A 1 163 ? 23.688 -5.210 36.863 1.00 60.09 163 ARG A C 1
ATOM 1270 O O . ARG A 1 163 ? 22.580 -5.022 37.361 1.00 60.09 163 ARG A O 1
ATOM 1277 N N . THR A 1 164 ? 24.372 -6.334 37.059 1.00 51.56 164 THR A N 1
ATOM 1278 C CA . THR A 1 164 ? 24.016 -7.309 38.094 1.00 51.56 164 THR A CA 1
ATOM 1279 C C . THR A 1 164 ? 24.129 -6.592 39.434 1.00 51.56 164 THR A C 1
ATOM 1281 O O . THR A 1 164 ? 25.228 -6.331 39.922 1.00 51.56 164 THR A O 1
ATOM 1284 N N . ARG A 1 165 ? 22.997 -6.175 40.004 1.00 51.81 165 ARG A N 1
ATOM 1285 C CA . ARG A 1 165 ? 22.969 -5.558 41.328 1.00 51.81 165 ARG A CA 1
ATOM 1286 C C . ARG A 1 165 ? 23.298 -6.651 42.341 1.00 51.81 165 ARG A C 1
ATOM 1288 O O . ARG A 1 165 ? 22.417 -7.415 42.724 1.00 51.81 165 ARG A O 1
ATOM 1295 N N . ASN A 1 166 ? 24.552 -6.718 42.786 1.00 51.03 166 ASN A N 1
ATOM 1296 C CA . ASN A 1 166 ? 24.848 -7.359 44.060 1.00 51.03 166 ASN A CA 1
ATOM 1297 C C . ASN A 1 166 ? 24.045 -6.608 45.122 1.00 51.03 166 ASN A C 1
ATOM 1299 O O . ASN A 1 166 ? 24.166 -5.393 45.287 1.00 51.03 166 ASN A O 1
ATOM 1303 N N . ARG A 1 167 ? 23.143 -7.339 45.772 1.00 47.16 167 ARG A N 1
ATOM 1304 C CA . ARG A 1 167 ? 22.280 -6.855 46.839 1.00 47.16 167 ARG A CA 1
ATOM 1305 C C . ARG A 1 167 ? 23.154 -6.592 48.067 1.00 47.16 167 ARG A C 1
ATOM 1307 O O . ARG A 1 167 ? 23.260 -7.438 48.941 1.00 47.16 167 ARG A O 1
ATOM 1314 N N . GLN A 1 168 ? 23.798 -5.434 48.114 1.00 43.66 168 GLN A N 1
ATOM 1315 C CA . GLN A 1 168 ? 24.188 -4.828 49.378 1.00 43.66 168 GLN A CA 1
ATOM 1316 C C . GLN A 1 168 ? 23.225 -3.676 49.624 1.00 43.66 168 GLN A C 1
ATOM 1318 O O . GLN A 1 168 ? 23.080 -2.762 48.811 1.00 4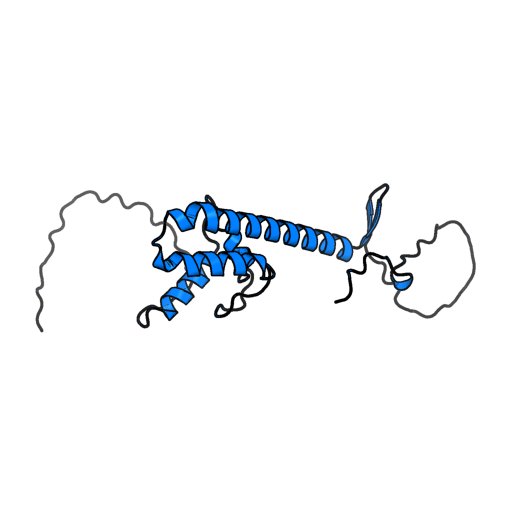3.66 168 GLN A O 1
ATOM 1323 N N . SER A 1 169 ? 22.448 -3.850 50.686 1.00 43.00 169 SER A N 1
ATOM 1324 C CA . SER A 1 169 ? 21.475 -2.908 51.208 1.00 43.00 169 SER A CA 1
ATOM 1325 C C . SER A 1 169 ? 22.169 -1.572 51.433 1.00 43.00 169 SER A C 1
ATOM 1327 O O . SER A 1 169 ? 23.065 -1.484 52.265 1.00 43.00 169 SER A O 1
ATOM 1329 N N . GLN A 1 170 ? 21.780 -0.553 50.676 1.00 39.72 170 GLN A N 1
ATOM 1330 C CA . GLN A 1 170 ? 22.116 0.819 51.010 1.00 39.72 170 GLN A CA 1
ATOM 1331 C C . GLN A 1 170 ? 20.823 1.453 51.503 1.00 39.72 170 GLN A C 1
ATOM 1333 O O . GLN A 1 170 ? 19.820 1.459 50.785 1.00 39.72 170 GLN A O 1
ATOM 1338 N N . GLU A 1 171 ? 20.845 1.830 52.777 1.00 42.50 171 GLU A N 1
ATOM 1339 C CA . GLU A 1 171 ? 19.748 2.465 53.494 1.00 42.50 171 GLU A CA 1
ATOM 1340 C C . GLU A 1 171 ? 19.309 3.737 52.764 1.00 42.50 171 GLU A C 1
ATOM 1342 O O . GLU A 1 171 ? 20.123 4.491 52.228 1.00 42.50 171 GLU A O 1
ATOM 1347 N N . VAL A 1 172 ? 17.994 3.915 52.688 1.00 40.53 172 VAL A N 1
ATOM 1348 C CA . VAL A 1 172 ? 17.344 5.087 52.105 1.00 40.53 172 VAL A CA 1
ATOM 1349 C C . VAL A 1 172 ? 17.213 6.114 53.218 1.00 40.53 172 VAL A C 1
ATOM 1351 O O . VAL A 1 172 ? 16.513 5.851 54.193 1.00 40.53 172 VAL A O 1
ATOM 1354 N N . ASP A 1 173 ? 17.874 7.259 53.072 1.00 41.59 173 ASP A N 1
ATOM 1355 C CA . ASP A 1 173 ? 17.691 8.406 53.962 1.00 41.59 173 ASP A CA 1
ATOM 1356 C C . ASP A 1 173 ? 16.364 9.104 53.596 1.00 41.59 173 ASP A C 1
ATOM 1358 O O . ASP A 1 173 ? 16.208 9.545 52.448 1.00 41.59 173 ASP A O 1
ATOM 1362 N N . PRO A 1 174 ? 15.366 9.178 54.497 1.00 48.59 174 PRO A N 1
ATOM 1363 C CA . PRO A 1 174 ? 14.089 9.799 54.199 1.00 48.59 174 PRO A CA 1
ATOM 1364 C C . PRO A 1 174 ? 14.139 11.281 54.583 1.00 48.59 174 PRO A C 1
ATOM 1366 O O . PRO A 1 174 ? 13.905 11.634 55.735 1.00 48.59 174 PRO A O 1
ATOM 1369 N N . CYS A 1 175 ? 14.370 12.170 53.616 1.00 35.47 175 CYS A N 1
ATOM 1370 C CA . CYS A 1 175 ? 13.978 13.569 53.791 1.00 35.47 175 CYS A CA 1
ATOM 1371 C C . CYS A 1 175 ? 12.592 13.787 53.182 1.00 35.47 175 CYS A C 1
ATOM 1373 O O . CYS A 1 175 ? 12.392 13.775 51.967 1.00 35.47 175 CYS A O 1
ATOM 1375 N N . VAL A 1 176 ? 11.641 13.903 54.104 1.00 43.88 176 VAL A N 1
ATOM 1376 C CA . VAL A 1 176 ? 10.208 14.125 53.938 1.00 43.88 176 VAL A CA 1
ATOM 1377 C C . VAL A 1 176 ? 9.929 15.541 53.412 1.00 43.88 176 VAL A C 1
ATOM 1379 O O . VAL A 1 176 ? 10.661 16.483 53.704 1.00 43.88 176 VAL A O 1
ATOM 1382 N N . LEU A 1 177 ? 8.853 15.641 52.628 1.00 41.84 177 LEU A N 1
ATOM 1383 C CA . LEU A 1 177 ? 8.181 16.845 52.122 1.00 41.84 177 LEU A CA 1
ATOM 1384 C C . LEU A 1 177 ? 7.958 17.951 53.167 1.00 41.84 177 LEU A C 1
ATOM 1386 O O . LEU A 1 177 ? 7.616 17.643 54.300 1.00 41.84 177 LEU A O 1
ATOM 1390 N N . GLU A 1 178 ? 7.993 19.207 52.711 1.00 37.38 178 GLU A N 1
ATOM 1391 C CA . GLU A 1 178 ? 7.020 20.301 52.953 1.00 37.38 178 GLU A CA 1
ATOM 1392 C C . GLU A 1 178 ? 7.534 21.546 52.182 1.00 37.38 178 GLU A C 1
ATOM 1394 O O . GLU A 1 178 ? 8.737 21.779 52.165 1.00 37.38 178 GLU A O 1
ATOM 1399 N N . LYS A 1 179 ? 6.766 22.390 51.485 1.00 36.69 179 LYS A N 1
ATOM 1400 C CA . LYS A 1 179 ? 5.328 22.592 51.290 1.00 36.69 179 LYS A CA 1
ATOM 1401 C C . LYS A 1 179 ? 5.147 23.406 50.001 1.00 36.69 179 LYS A C 1
ATOM 1403 O O . LYS A 1 179 ? 6.056 24.220 49.715 1.00 36.69 179 LYS A O 1
#

pLDDT: mean 74.54, std 20.48, range [33.66, 96.94]

Secondary structure (DSSP, 8-state):
------S--GGG------S------------------EEEETTTEEEEHHHHHHHHHHHHHHHHHHHHHHHHHHIIIIIHHHS-GGGHHHHHHHHHHHHHS-TTSBPTTS---TT-BGGGGG---TTSPPPHHHHHHHHHHHHHH-TT---------PPPP---------PPP------

Organism: NCBI:txid129364

Radius of gyration: 29.36 Å; chains: 1; bounding box: 52×36×102 Å

Foldseek 3Di:
DDDDPPDCDPVNDDDDDDPPDDDDDDDDDPPDPPPFDWDQDPPPGTDGPVRVVVVVVVVVQVVLLVLLLVVLCCLQPPVLVVDDPVCNVVSNVVNVCSNVDRQQPADPPDDPDPPNGNSLVSPPDPPDDRDPSRVVVVQSVVCVVDVPGDDPDDDDDDDDPPPPDPPDDDDDDDDDDDD